Protein AF-A0A0P0VA20-F1 (afdb_monomer_lite)

Radius of gyration: 12.73 Å; chains: 1; bounding box: 26×20×33 Å

pLDDT: mean 91.07, std 4.71, range [70.31, 96.44]

Secondary structure (DSSP, 8-state):
--EEEEE-SSTTS--SS-TT--EEEEEETTEEHHHHHTTSSPPP--

Foldseek 3Di:
DDWDKDFPPPPPADDPDDPPDGIDTQDDQPHGPVCCVVVVDPRDDD

Structure (mmCIF, N/CA/C/O backbone):
data_AF-A0A0P0VA20-F1
#
_entry.id   AF-A0A0P0VA20-F1
#
loop_
_atom_site.group_PDB
_atom_site.id
_atom_site.type_symbol
_atom_site.label_atom_id
_atom_site.label_alt_id
_atom_site.label_comp_id
_atom_site.label_asym_id
_atom_site.label_entity_id
_atom_site.label_seq_id
_atom_site.pdbx_PDB_ins_code
_atom_site.Cartn_x
_atom_site.Cartn_y
_atom_site.Cartn_z
_atom_site.occupancy
_atom_site.B_iso_or_equiv
_atom_site.auth_seq_id
_atom_site.auth_comp_id
_atom_site.auth_asym_id
_atom_site.auth_atom_id
_atom_site.pdbx_PDB_model_num
ATOM 1 N N . ASP A 1 1 ? 3.072 -6.634 10.709 1.00 87.25 1 ASP A N 1
ATOM 2 C CA . ASP A 1 1 ? 1.919 -5.996 10.045 1.00 87.25 1 ASP A CA 1
ATOM 3 C C . ASP A 1 1 ? 1.729 -6.564 8.655 1.00 87.25 1 ASP A C 1
ATOM 5 O O . ASP A 1 1 ? 2.706 -6.709 7.928 1.00 87.25 1 ASP A O 1
ATOM 9 N N . GLU A 1 2 ? 0.490 -6.856 8.277 1.00 88.94 2 GLU A N 1
ATOM 10 C CA . GLU A 1 2 ? 0.162 -7.202 6.895 1.00 88.94 2 GLU A CA 1
ATOM 11 C C . GLU A 1 2 ? 0.004 -5.940 6.048 1.00 88.94 2 GLU A C 1
ATOM 13 O O . GLU A 1 2 ? -0.588 -4.945 6.485 1.00 88.94 2 GLU A O 1
ATOM 18 N N . VAL A 1 3 ? 0.536 -5.983 4.826 1.00 94.06 3 VAL A N 1
ATOM 19 C CA . VAL A 1 3 ? 0.592 -4.823 3.935 1.00 94.06 3 VAL A CA 1
ATOM 20 C C . VAL A 1 3 ? 0.060 -5.138 2.548 1.00 94.06 3 VAL A C 1
ATOM 22 O O . VAL A 1 3 ? 0.327 -6.195 1.983 1.00 94.06 3 VAL A O 1
ATOM 25 N N . LEU A 1 4 ? -0.660 -4.176 1.971 1.00 94.69 4 LEU A N 1
ATOM 26 C CA . LEU A 1 4 ? -1.044 -4.211 0.563 1.00 94.69 4 LEU A CA 1
ATOM 27 C C . LEU A 1 4 ? -0.006 -3.446 -0.256 1.00 94.69 4 LEU A C 1
ATOM 29 O O . LEU A 1 4 ? 0.234 -2.260 -0.006 1.00 94.69 4 LEU A O 1
ATOM 33 N N . ILE A 1 5 ? 0.566 -4.111 -1.255 1.00 93.88 5 ILE A N 1
ATOM 34 C CA . ILE A 1 5 ? 1.608 -3.572 -2.128 1.00 93.88 5 ILE A CA 1
ATOM 35 C C . ILE A 1 5 ? 1.017 -3.289 -3.515 1.00 93.88 5 ILE A C 1
ATOM 37 O O . ILE A 1 5 ? 0.206 -4.060 -4.023 1.00 93.88 5 ILE A O 1
ATOM 41 N N . ALA A 1 6 ? 1.435 -2.192 -4.145 1.00 93.94 6 ALA A N 1
ATOM 42 C CA . ALA A 1 6 ? 1.130 -1.880 -5.540 1.00 93.94 6 ALA A CA 1
ATOM 43 C C . ALA A 1 6 ? 2.406 -1.500 -6.301 1.00 93.94 6 ALA A C 1
ATOM 45 O O . ALA A 1 6 ? 3.370 -1.012 -5.715 1.00 93.94 6 ALA A O 1
ATOM 46 N N . GLY A 1 7 ? 2.422 -1.692 -7.621 1.00 92.69 7 GLY A N 1
ATOM 47 C CA . GLY A 1 7 ? 3.519 -1.205 -8.462 1.00 92.69 7 GLY A CA 1
ATOM 48 C C . GLY A 1 7 ? 3.571 0.326 -8.518 1.00 92.69 7 GLY A C 1
ATOM 49 O O . GLY A 1 7 ? 2.563 1.007 -8.314 1.00 92.69 7 GLY A O 1
ATOM 50 N N . PHE A 1 8 ? 4.737 0.880 -8.854 1.00 92.44 8 PHE A N 1
ATOM 51 C CA . PHE A 1 8 ? 4.878 2.327 -9.077 1.00 92.44 8 PHE A CA 1
ATOM 52 C C . PHE A 1 8 ? 4.255 2.839 -10.390 1.00 92.44 8 PHE A C 1
ATOM 54 O O . PHE A 1 8 ? 4.225 4.043 -10.615 1.00 92.44 8 PHE A O 1
ATOM 61 N N . GLY A 1 9 ? 3.748 1.954 -11.255 1.00 91.00 9 GLY A N 1
ATOM 62 C CA . GLY A 1 9 ? 3.133 2.313 -12.542 1.00 91.00 9 GLY A CA 1
ATOM 63 C C . GLY A 1 9 ? 4.040 2.114 -13.762 1.00 91.00 9 GLY A C 1
ATOM 64 O O . GLY A 1 9 ? 3.539 2.080 -14.880 1.00 91.00 9 GLY A O 1
ATOM 65 N N . ARG A 1 10 ? 5.349 1.883 -13.576 1.00 85.75 10 ARG A N 1
ATOM 66 C CA . ARG A 1 10 ? 6.241 1.365 -14.629 1.00 85.75 10 ARG A CA 1
ATOM 67 C C . ARG A 1 10 ? 6.463 -0.130 -14.428 1.00 85.75 10 ARG A C 1
ATOM 69 O O . ARG A 1 10 ? 7.079 -0.546 -13.449 1.00 85.75 10 ARG A O 1
ATOM 76 N N . LYS A 1 11 ? 5.930 -0.951 -15.336 1.00 82.44 11 LYS A N 1
ATOM 77 C CA . LYS A 1 11 ? 5.966 -2.417 -15.227 1.00 82.44 11 LYS A CA 1
ATOM 78 C C . LYS A 1 11 ? 7.414 -2.911 -15.108 1.00 82.44 11 LYS A C 1
ATOM 80 O O . LYS A 1 11 ? 8.181 -2.781 -16.048 1.00 82.44 11 LYS A O 1
ATOM 85 N N . GLY A 1 12 ? 7.776 -3.469 -13.952 1.00 83.38 12 GLY A N 1
ATOM 86 C CA . GLY A 1 12 ? 9.090 -4.080 -13.714 1.00 83.38 12 GLY A CA 1
ATOM 87 C C . GLY A 1 12 ? 10.262 -3.112 -13.508 1.00 83.38 12 GLY A C 1
ATOM 88 O O . GLY A 1 12 ? 11.367 -3.579 -13.237 1.00 83.38 12 GLY A O 1
ATOM 89 N N . HIS A 1 13 ? 10.039 -1.797 -13.566 1.00 89.56 13 HIS A N 1
ATOM 90 C CA . HIS A 1 13 ? 11.089 -0.788 -13.408 1.00 89.56 13 HIS A CA 1
ATOM 91 C C . HIS A 1 13 ? 10.899 0.027 -12.128 1.00 89.56 13 HIS A C 1
ATOM 93 O O . HIS A 1 13 ? 9.776 0.257 -11.678 1.00 89.56 13 HIS A O 1
ATOM 99 N N . ALA A 1 14 ? 12.015 0.466 -11.545 1.00 90.19 14 ALA A N 1
ATOM 100 C CA . ALA A 1 14 ? 11.994 1.453 -10.473 1.00 90.19 14 ALA A CA 1
ATOM 101 C C . ALA A 1 14 ? 11.522 2.811 -11.020 1.00 90.19 14 ALA A C 1
ATOM 103 O O . ALA A 1 14 ? 11.661 3.103 -12.213 1.00 90.19 14 ALA A O 1
ATOM 104 N N . VAL A 1 15 ? 10.936 3.626 -10.147 1.00 89.31 15 VAL A N 1
ATOM 105 C CA . VAL A 1 15 ? 10.495 4.986 -10.470 1.00 89.31 15 VAL A CA 1
ATOM 106 C C . VAL A 1 15 ? 11.181 5.952 -9.511 1.00 89.31 15 VAL A C 1
ATOM 108 O O . VAL A 1 15 ? 11.111 5.753 -8.302 1.00 89.31 15 VAL A O 1
ATOM 111 N N . GLY A 1 16 ? 11.815 6.992 -10.058 1.00 89.88 16 GLY A N 1
ATOM 112 C CA . GLY A 1 16 ? 12.590 7.974 -9.299 1.00 89.88 16 GLY A CA 1
ATOM 113 C C . GLY A 1 16 ? 14.018 7.512 -9.022 1.00 89.88 16 GLY A C 1
ATOM 114 O O . GLY A 1 16 ? 14.598 6.748 -9.795 1.00 89.88 16 GLY A O 1
ATOM 115 N N . ASP A 1 17 ? 14.555 7.979 -7.903 1.00 94.38 17 ASP A N 1
ATOM 116 C CA . ASP A 1 17 ? 15.995 7.946 -7.625 1.00 94.38 17 ASP A CA 1
ATOM 117 C C . ASP A 1 17 ? 16.399 6.739 -6.772 1.00 94.38 17 ASP A C 1
ATOM 119 O O . ASP A 1 17 ? 17.576 6.523 -6.505 1.00 94.38 17 ASP A O 1
ATOM 123 N N . ILE A 1 18 ? 15.417 5.952 -6.320 1.00 89.75 18 ILE A N 1
ATOM 124 C CA . ILE A 1 18 ? 15.635 4.817 -5.427 1.00 89.75 18 ILE A CA 1
ATOM 125 C C . ILE A 1 18 ? 15.853 3.553 -6.270 1.00 89.75 18 ILE A C 1
ATOM 127 O O . ILE A 1 18 ? 14.892 3.007 -6.829 1.00 89.75 18 ILE A O 1
ATOM 131 N N . PRO A 1 19 ? 17.093 3.038 -6.364 1.00 90.69 19 PRO A N 1
AT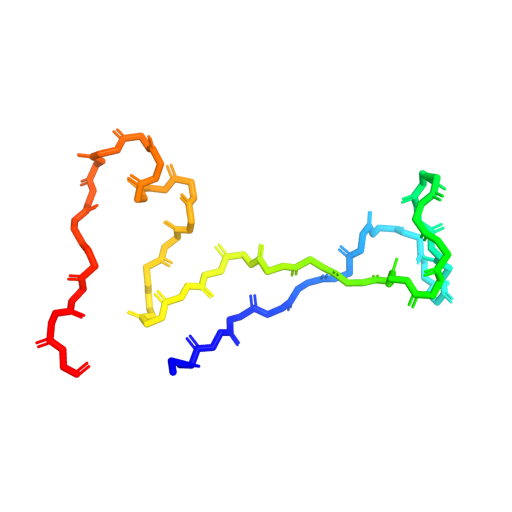OM 132 C CA . PRO A 1 19 ? 17.370 1.835 -7.131 1.00 90.69 19 PRO A CA 1
ATOM 133 C C . PRO A 1 19 ? 16.751 0.603 -6.459 1.00 90.69 19 PRO A C 1
ATOM 135 O O . PRO A 1 19 ? 16.665 0.496 -5.239 1.00 90.69 19 PRO A O 1
ATOM 138 N N .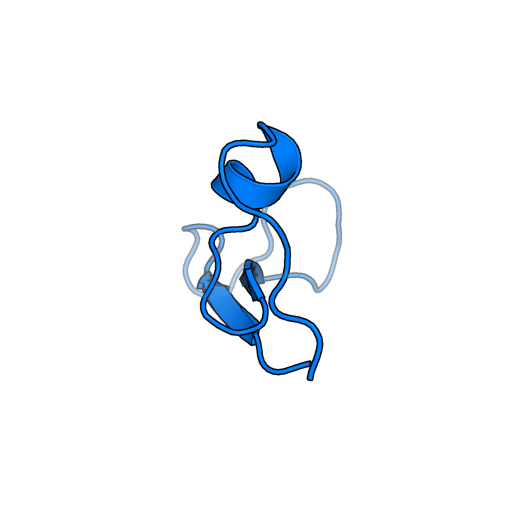 GLY A 1 20 ? 16.305 -0.358 -7.270 1.00 92.19 20 GLY A N 1
ATOM 139 C CA . GLY A 1 20 ? 15.778 -1.646 -6.797 1.00 92.19 20 GLY A CA 1
ATOM 140 C C . GLY A 1 20 ? 14.342 -1.622 -6.259 1.00 92.19 20 GLY A C 1
ATOM 141 O O . GLY A 1 20 ? 13.679 -2.660 -6.284 1.00 92.19 20 GLY A O 1
ATOM 142 N N . VAL A 1 21 ? 13.804 -0.466 -5.861 1.00 92.69 21 VAL A N 1
ATOM 143 C CA . VAL A 1 21 ? 12.443 -0.370 -5.309 1.00 92.69 21 VAL A CA 1
ATOM 144 C C . VAL A 1 21 ? 11.427 -0.148 -6.433 1.00 92.69 21 VAL A C 1
ATOM 146 O O . VAL A 1 21 ? 11.348 0.907 -7.056 1.00 92.69 21 VAL A O 1
ATOM 149 N N . ARG A 1 22 ? 10.633 -1.188 -6.708 1.00 93.75 22 ARG A N 1
ATOM 150 C CA . ARG A 1 22 ? 9.663 -1.241 -7.826 1.00 93.75 22 ARG A CA 1
ATOM 151 C C . ARG A 1 22 ? 8.204 -1.184 -7.373 1.00 93.75 22 ARG A C 1
ATOM 153 O O . ARG A 1 22 ? 7.292 -1.054 -8.195 1.00 93.75 22 ARG A O 1
ATOM 160 N N . PHE A 1 23 ? 7.985 -1.260 -6.068 1.00 93.38 23 PHE A N 1
ATOM 161 C CA . PHE A 1 23 ? 6.667 -1.321 -5.467 1.00 93.38 23 PHE A CA 1
ATOM 162 C C . PHE A 1 23 ? 6.551 -0.350 -4.295 1.00 93.38 23 PHE A C 1
ATOM 164 O O . PHE A 1 23 ? 7.540 -0.039 -3.635 1.00 93.38 23 PHE A O 1
ATOM 171 N N . LYS A 1 24 ? 5.325 0.090 -4.022 1.00 93.12 24 LYS A N 1
ATOM 172 C CA . LYS A 1 24 ? 4.963 0.942 -2.890 1.00 93.12 24 LYS A CA 1
ATOM 173 C C . LYS A 1 24 ? 3.920 0.263 -2.015 1.00 93.12 24 LYS A C 1
ATOM 175 O O . LYS A 1 24 ? 3.079 -0.491 -2.507 1.00 93.12 24 LYS A O 1
ATOM 180 N N . VAL A 1 25 ? 3.933 0.590 -0.730 1.00 94.88 25 VAL A N 1
ATOM 181 C CA . VAL A 1 25 ? 2.887 0.179 0.210 1.00 94.88 25 VAL A CA 1
ATOM 182 C C . VAL A 1 25 ? 1.682 1.109 0.066 1.00 94.88 25 VAL A C 1
ATOM 184 O O . VAL A 1 25 ? 1.835 2.318 -0.103 1.00 94.88 25 VAL A O 1
ATOM 187 N N . VAL A 1 26 ? 0.473 0.549 0.109 1.00 95.81 26 VAL A N 1
ATOM 188 C CA . VAL A 1 26 ? -0.792 1.291 -0.041 1.00 95.81 26 VAL A CA 1
ATOM 189 C C . VAL A 1 26 ? -1.661 1.190 1.214 1.00 95.81 26 VAL A C 1
ATOM 191 O O . VAL A 1 26 ? -2.295 2.171 1.613 1.00 95.81 26 VAL A O 1
ATOM 194 N N . LYS A 1 27 ? -1.699 0.017 1.853 1.00 94.06 27 LYS A N 1
ATOM 195 C CA . LYS A 1 27 ? -2.456 -0.233 3.088 1.00 94.06 27 LYS A CA 1
ATOM 196 C C . LYS A 1 27 ? -1.602 -1.009 4.084 1.00 94.06 27 LYS A C 1
ATOM 198 O O . LYS A 1 27 ? -0.791 -1.829 3.664 1.00 94.06 27 LYS A O 1
ATOM 203 N N . VAL A 1 28 ? -1.840 -0.777 5.369 1.00 93.62 28 VAL A N 1
ATOM 204 C CA . VAL A 1 28 ? -1.280 -1.534 6.49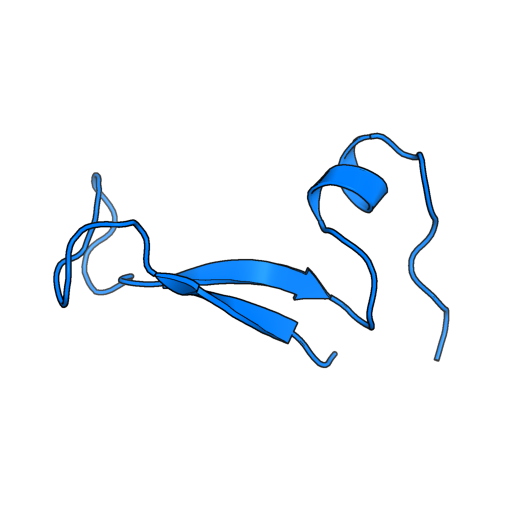4 1.00 93.62 28 VAL A CA 1
ATOM 205 C C . VAL A 1 28 ? -2.445 -1.972 7.384 1.00 93.62 28 VAL A C 1
ATOM 207 O O . VAL A 1 28 ? -3.346 -1.168 7.630 1.00 93.62 28 VAL A O 1
ATOM 210 N N . SER A 1 29 ? -2.471 -3.227 7.833 1.00 92.31 29 SER A N 1
ATOM 211 C CA . SER A 1 29 ? -3.505 -3.756 8.744 1.00 92.31 29 SER A CA 1
ATOM 212 C C . SER A 1 29 ? -4.942 -3.406 8.306 1.00 92.31 29 SER A C 1
ATOM 214 O O . SER A 1 29 ? -5.756 -2.926 9.089 1.00 92.31 29 SER A O 1
ATOM 216 N N . GLY A 1 30 ? -5.239 -3.538 7.008 1.00 90.62 30 GLY A N 1
ATOM 217 C CA . GLY A 1 30 ? -6.548 -3.207 6.423 1.00 90.62 30 GLY A CA 1
ATOM 218 C C . GLY A 1 30 ? -6.856 -1.708 6.246 1.00 90.62 30 GLY A C 1
ATOM 219 O O . GLY A 1 30 ? -7.839 -1.359 5.584 1.00 90.62 30 GLY A O 1
ATOM 220 N N . VAL A 1 31 ? -6.012 -0.800 6.745 1.00 93.50 31 VAL A N 1
ATOM 221 C CA . VAL A 1 31 ? -6.213 0.655 6.666 1.00 93.50 31 VAL A CA 1
ATOM 222 C C . VAL A 1 31 ? -5.289 1.291 5.626 1.00 93.50 31 VAL A C 1
ATOM 224 O O . VAL A 1 31 ? -4.119 0.953 5.493 1.00 93.50 31 VAL A O 1
ATOM 227 N N . SER A 1 32 ? -5.831 2.232 4.851 1.00 94.00 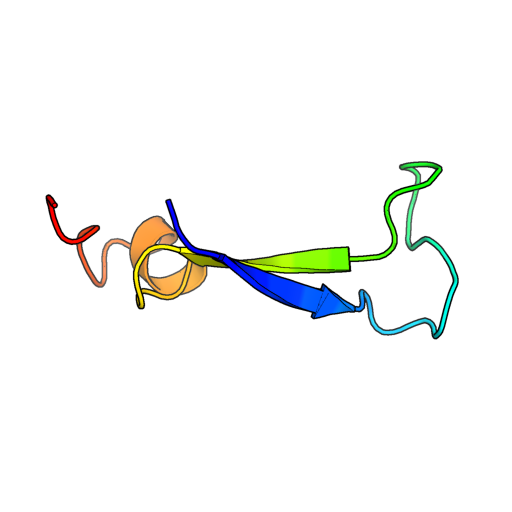32 SER A N 1
ATOM 228 C CA . SER A 1 32 ? -5.068 3.051 3.899 1.00 94.00 32 SER A CA 1
ATOM 229 C C . SER A 1 32 ? -4.021 3.904 4.604 1.00 94.00 32 SER A C 1
ATOM 231 O O . SER A 1 32 ? -4.371 4.652 5.515 1.00 94.00 32 SER A O 1
ATOM 233 N N . LEU A 1 33 ? -2.772 3.873 4.120 1.00 94.69 33 LEU A N 1
ATOM 234 C CA . LEU A 1 33 ? -1.713 4.768 4.606 1.00 94.69 33 LEU A CA 1
ATOM 235 C C . LEU A 1 33 ? -2.115 6.243 4.474 1.00 94.69 33 LEU A C 1
ATOM 237 O O . LEU A 1 33 ? -1.840 7.039 5.361 1.00 94.69 33 LEU A O 1
ATOM 241 N N . LEU A 1 34 ? -2.841 6.598 3.409 1.00 95.00 34 LEU A N 1
ATOM 242 C CA . LEU A 1 34 ? -3.384 7.946 3.208 1.00 95.00 34 LEU A CA 1
ATOM 243 C C . LEU A 1 34 ? -4.430 8.325 4.265 1.00 95.00 34 LEU A C 1
ATOM 245 O O . LEU A 1 34 ? -4.553 9.499 4.599 1.00 95.00 34 LEU A O 1
ATOM 249 N N . ALA A 1 35 ? -5.206 7.357 4.762 1.00 95.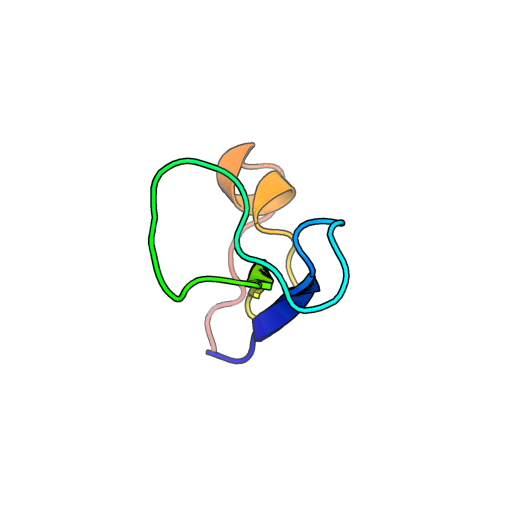31 35 ALA A N 1
ATOM 250 C CA . ALA A 1 35 ? -6.188 7.598 5.818 1.00 95.31 35 ALA A CA 1
ATOM 251 C C . ALA A 1 35 ? -5.520 7.732 7.190 1.00 95.31 35 ALA A C 1
ATOM 253 O O . ALA A 1 35 ? -5.940 8.592 7.955 1.00 95.31 35 ALA A O 1
ATOM 254 N N . LEU A 1 36 ? -4.479 6.937 7.459 1.00 94.38 36 LEU A N 1
ATOM 255 C CA . LEU A 1 36 ? -3.653 7.062 8.664 1.00 94.38 36 LEU A CA 1
ATOM 256 C C . LEU A 1 36 ? -2.922 8.411 8.686 1.00 94.38 36 LEU A C 1
ATOM 258 O O . LEU A 1 36 ? -2.993 9.130 9.671 1.00 94.38 36 LEU A O 1
ATOM 262 N N . PHE A 1 37 ? -2.287 8.79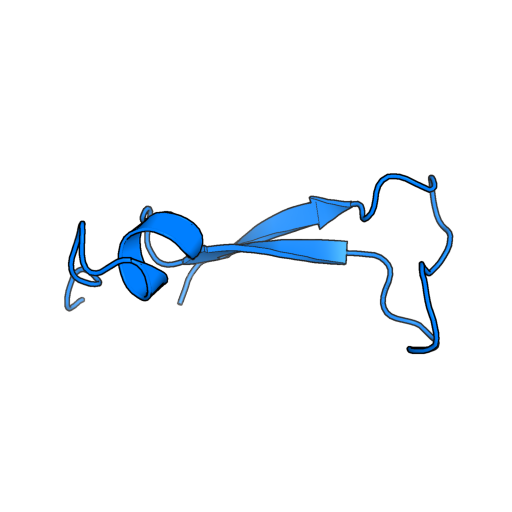3 7.572 1.00 93.94 37 PHE A N 1
ATOM 263 C CA . PHE A 1 37 ? -1.534 10.047 7.461 1.00 93.94 37 PHE A CA 1
ATOM 264 C C . PHE A 1 37 ? -2.416 11.298 7.565 1.00 93.94 37 PHE A C 1
ATOM 266 O O . PHE A 1 37 ? -1.982 12.319 8.078 1.00 93.94 37 PHE A O 1
ATOM 273 N N . LYS A 1 38 ? -3.660 11.228 7.076 1.00 96.44 38 LYS A N 1
ATOM 274 C CA . LYS A 1 38 ? -4.648 12.311 7.215 1.00 96.44 38 LYS A CA 1
ATOM 275 C C . LYS A 1 38 ? -5.474 12.208 8.502 1.00 96.44 38 LYS A C 1
ATOM 277 O O . LYS A 1 38 ? -6.505 12.869 8.579 1.00 96.44 38 LYS A O 1
ATOM 282 N N . GLU A 1 39 ? -5.100 11.318 9.423 1.00 92.81 39 GLU A N 1
ATOM 283 C CA . GLU A 1 39 ? -5.777 11.093 10.711 1.00 92.81 39 GLU A CA 1
ATOM 284 C C . GLU A 1 39 ? -7.286 10.798 10.586 1.00 92.81 39 GLU A C 1
ATOM 286 O O . GLU A 1 39 ? -8.074 10.999 11.502 1.00 92.81 39 GLU A O 1
ATOM 291 N N . LYS A 1 40 ? -7.722 10.276 9.432 1.00 93.94 40 LYS A N 1
ATOM 292 C CA . LYS A 1 40 ? -9.131 9.922 9.186 1.00 93.94 40 LYS A CA 1
ATOM 293 C C . LYS A 1 40 ? -9.517 8.582 9.801 1.00 93.94 40 LYS A C 1
ATOM 295 O O . LYS A 1 40 ? -10.701 8.277 9.920 1.00 93.94 40 LYS A O 1
ATOM 300 N N . LYS A 1 41 ? -8.525 7.736 10.071 1.00 91.19 41 LYS A N 1
ATOM 301 C CA . LYS A 1 41 ? -8.660 6.426 10.709 1.00 91.19 41 LYS A CA 1
ATOM 302 C C . LYS A 1 41 ? -7.433 6.199 11.577 1.00 91.19 41 LYS A C 1
ATOM 304 O O . LYS A 1 41 ? -6.344 6.609 11.191 1.00 91.19 41 LYS A O 1
ATOM 309 N N . GLU A 1 42 ? -7.601 5.489 12.682 1.00 89.75 42 GLU A N 1
ATOM 310 C CA . GLU A 1 42 ? -6.475 4.959 13.446 1.00 89.75 42 GLU A CA 1
ATOM 311 C C . GLU A 1 42 ? -6.069 3.575 12.942 1.00 89.75 42 GLU A C 1
ATOM 313 O O . GLU A 1 42 ? -6.857 2.847 12.326 1.00 89.75 42 GLU A O 1
ATOM 318 N N . LYS A 1 43 ? -4.814 3.207 13.209 1.00 86.44 43 LYS A N 1
ATOM 319 C CA . LYS A 1 43 ? -4.337 1.853 12.951 1.00 86.44 43 LYS A CA 1
ATOM 320 C C . LYS A 1 43 ? -5.033 0.909 13.943 1.00 86.44 43 LYS A C 1
ATOM 322 O O . LYS A 1 43 ? -4.945 1.158 15.147 1.00 86.44 43 LYS A O 1
ATOM 327 N N . PRO A 1 44 ? -5.696 -0.166 13.480 1.00 85.44 44 PRO A N 1
ATOM 328 C CA . PRO A 1 44 ? -6.248 -1.161 14.383 1.00 85.44 44 PRO A CA 1
ATOM 329 C C . PRO A 1 44 ? -5.111 -1.746 15.222 1.00 85.44 44 PRO A C 1
ATOM 331 O O . PRO A 1 44 ? -4.073 -2.143 14.688 1.00 85.44 44 PRO A O 1
ATOM 334 N N . ARG A 1 45 ? -5.297 -1.725 16.543 1.00 81.25 45 ARG A N 1
ATOM 335 C CA . ARG A 1 45 ? -4.350 -2.277 17.511 1.00 81.25 45 ARG A CA 1
ATOM 336 C C . ARG A 1 45 ? -4.644 -3.768 17.639 1.00 81.25 45 ARG A C 1
ATOM 338 O O . ARG A 1 45 ? -5.597 -4.146 18.312 1.00 81.25 45 ARG A O 1
ATOM 345 N N . SER A 1 46 ? -3.863 -4.574 16.931 1.00 70.31 46 SER A N 1
ATOM 346 C CA . SER A 1 46 ? -3.796 -6.031 17.036 1.00 70.31 46 SER A CA 1
ATOM 347 C C . SER A 1 46 ? -2.409 -6.499 16.631 1.00 70.31 46 SER A C 1
ATOM 349 O O . SER A 1 46 ? -1.735 -5.752 15.883 1.00 70.31 46 SER A O 1
#

Sequence (46 aa):
DEVLIAGFGRKGHAVGDIPGVRFKVVKVSGVSLLALFKEKKEKPRS

Organism: Oryza sativa subsp. japonica (NCBI:txid39947)

InterPro domains:
  IPR006032 Small ribosomal subunit protein uS12 [PF00164] (1-45)
  IPR006032 Small ribosomal subunit protein uS12 [PTHR11652] (1-46)
  IPR012340 Nucleic acid-binding, OB-fold [G3DSA:2.40.50.140] (1-46)
  IPR012340 Nucleic acid-binding, OB-fold [SSF50249] (1-44)